Protein AF-A0A2K3N7S4-F1 (afdb_monomer)

Foldseek 3Di:
DDPPPPPPQLDDPVPDPDPPCPVFAWDPCLPVLLVLLVVVCVCCVVPVSCVVVSVNLVVCSVTDGPVSVVSSVSSVVVCVVPVDDDPDDDPPDPPPDDDDDDDDDDD
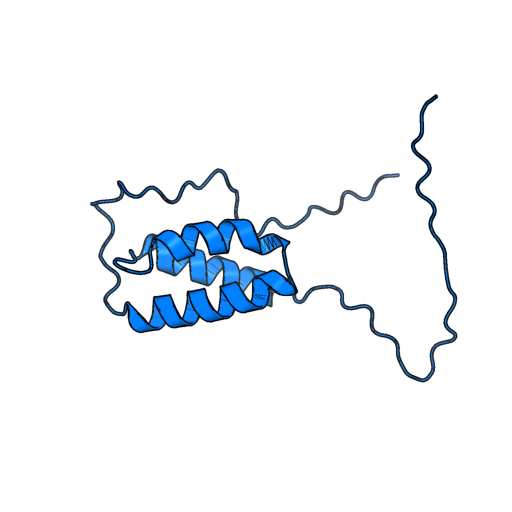
Organism: Trifolium pratense (NCBI:txid57577)

pLDDT: mean 72.33, std 16.05, range [37.53, 93.44]

Secondary structure (DSSP, 8-state):
---------SS-TTS---TT-TTS-B-S-HHHHHHHHHHHHHHHTT-GGGHHHHHHHGGGSSS-BHHHHHHHHHHHHHHHH---------TT---------------

Radius of gyration: 19.08 Å; Cα contacts (8 Å, |Δi|>4): 56; chains: 1; bounding box: 44×40×50 Å

Mean predicted aligned error: 13.72 Å

Nearest PDB structures (foldseek):
  6ip5-assembly1_1G  TM=2.659E-01  e=7.134E+00  Homo sapiens

Structure (mmCIF, N/CA/C/O backbone):
data_AF-A0A2K3N7S4-F1
#
_entry.id   AF-A0A2K3N7S4-F1
#
loop_
_atom_site.group_PDB
_atom_site.id
_atom_site.type_symbol
_atom_site.label_atom_id
_atom_site.label_alt_id
_atom_site.label_comp_id
_atom_site.label_asym_id
_atom_site.label_entity_id
_atom_site.label_seq_id
_atom_site.pdbx_PDB_ins_code
_atom_site.Cartn_x
_atom_site.Cartn_y
_atom_site.Cartn_z
_atom_site.occupancy
_atom_site.B_iso_or_equiv
_atom_site.auth_seq_id
_atom_site.auth_comp_id
_atom_site.auth_asym_id
_atom_site.auth_atom_id
_atom_site.pdbx_PDB_model_num
ATOM 1 N N . GLY A 1 1 ? -8.575 23.185 25.718 1.00 37.53 1 GLY A N 1
ATOM 2 C CA . GLY A 1 1 ? -7.731 23.788 24.668 1.00 37.53 1 GLY A CA 1
ATOM 3 C C . GLY A 1 1 ? -7.252 22.682 23.758 1.00 37.53 1 GLY A C 1
ATOM 4 O O . GLY A 1 1 ? -6.889 21.628 24.259 1.00 37.53 1 GLY A O 1
ATOM 5 N N . THR A 1 2 ? -7.370 22.876 22.453 1.00 40.75 2 THR A N 1
ATOM 6 C CA . THR A 1 2 ? -7.252 21.874 21.386 1.00 40.75 2 THR A CA 1
ATOM 7 C C . THR A 1 2 ? -5.930 21.097 21.414 1.00 40.75 2 THR A C 1
ATOM 9 O O . THR A 1 2 ? -4.877 21.604 21.037 1.00 40.75 2 THR A O 1
ATOM 12 N N . LEU A 1 3 ? -5.986 19.825 21.821 1.00 43.75 3 LEU A N 1
ATOM 13 C CA . LEU A 1 3 ? -4.900 18.879 21.575 1.00 43.75 3 LEU A CA 1
ATOM 14 C C . LEU A 1 3 ? -4.957 18.500 20.097 1.00 43.75 3 LEU A C 1
ATOM 16 O O . LEU A 1 3 ? -5.736 17.645 19.679 1.00 43.75 3 LEU A O 1
ATOM 20 N N . GLY A 1 4 ? -4.156 19.202 19.299 1.00 42.88 4 GLY A N 1
ATOM 21 C CA . GLY A 1 4 ? -3.896 18.866 17.910 1.00 42.88 4 GLY A CA 1
ATOM 22 C C . GLY A 1 4 ? -3.286 17.473 17.820 1.00 42.88 4 GLY A C 1
ATOM 23 O O . GLY A 1 4 ? -2.068 17.314 17.862 1.00 42.88 4 GLY A O 1
ATOM 24 N N . CYS A 1 5 ? -4.135 16.456 17.672 1.00 44.75 5 CYS A N 1
ATOM 25 C CA . CYS A 1 5 ? -3.730 15.161 17.152 1.00 44.75 5 CYS A CA 1
ATOM 26 C C . CYS A 1 5 ? -3.210 15.396 15.735 1.00 44.75 5 CYS A C 1
ATOM 28 O O . CYS A 1 5 ? -3.981 15.438 14.775 1.00 44.75 5 CYS A O 1
ATOM 30 N N . LYS A 1 6 ? -1.892 15.576 15.600 1.00 43.78 6 LYS A N 1
ATOM 31 C CA . LYS A 1 6 ? -1.197 15.425 14.324 1.00 43.78 6 LYS A CA 1
ATOM 32 C C . LYS A 1 6 ? -1.569 14.039 13.805 1.00 43.78 6 LYS A C 1
ATOM 34 O O . LYS A 1 6 ? -1.034 13.038 14.277 1.00 43.78 6 LYS A O 1
ATOM 39 N N . ARG A 1 7 ? -2.525 13.967 12.873 1.00 48.22 7 ARG A N 1
ATOM 40 C CA . ARG A 1 7 ? -2.760 12.750 12.098 1.00 48.22 7 ARG A CA 1
ATOM 41 C C . ARG A 1 7 ? -1.429 12.468 11.420 1.00 48.22 7 ARG A C 1
ATOM 43 O O . ARG A 1 7 ? -0.971 13.271 10.614 1.00 48.22 7 ARG A O 1
ATOM 50 N N . SER A 1 8 ? -0.753 11.400 11.832 1.00 52.94 8 SER A N 1
ATOM 51 C CA . SER A 1 8 ? 0.434 10.935 11.130 1.00 52.94 8 SER A CA 1
ATOM 52 C C . SER A 1 8 ? -0.068 10.491 9.761 1.00 52.94 8 SER A C 1
ATOM 54 O O . SER A 1 8 ? -0.772 9.489 9.665 1.00 52.94 8 SER A O 1
ATOM 56 N N . ILE A 1 9 ? 0.131 11.322 8.739 1.00 55.03 9 ILE A N 1
ATOM 57 C CA . ILE A 1 9 ? -0.342 11.036 7.385 1.00 55.03 9 ILE A CA 1
ATOM 58 C C . ILE A 1 9 ? 0.631 9.998 6.801 1.00 55.03 9 ILE A C 1
ATOM 60 O O . ILE A 1 9 ? 1.842 10.218 6.873 1.00 55.03 9 ILE A O 1
ATOM 64 N N . PRO A 1 10 ? 0.143 8.866 6.262 1.00 54.66 10 PRO A N 1
ATOM 65 C CA . PRO A 1 10 ? 0.980 7.739 5.837 1.00 54.66 10 PRO A CA 1
ATOM 66 C C . PRO A 1 10 ? 2.053 8.093 4.797 1.00 54.66 10 PRO A C 1
ATOM 68 O O . PRO A 1 10 ? 3.112 7.469 4.776 1.00 54.66 10 PRO A O 1
ATOM 71 N N . MET A 1 11 ? 1.802 9.105 3.968 1.00 53.91 11 MET A N 1
ATOM 72 C CA . MET A 1 11 ? 2.765 9.834 3.142 1.00 53.91 11 MET A CA 1
ATOM 73 C C . MET A 1 11 ? 2.137 11.176 2.752 1.00 53.91 11 MET A C 1
ATOM 75 O O . MET A 1 11 ? 0.914 11.280 2.680 1.00 53.91 11 MET A O 1
ATOM 79 N N . ASP A 1 12 ? 2.961 12.189 2.488 1.00 54.62 12 ASP A N 1
ATOM 80 C CA . ASP A 1 12 ? 2.488 13.450 1.916 1.00 54.62 12 ASP A CA 1
ATOM 81 C C . ASP A 1 12 ? 1.913 13.186 0.504 1.00 54.62 12 ASP A C 1
ATOM 83 O O . ASP A 1 12 ? 2.649 12.677 -0.348 1.00 54.62 12 ASP A O 1
ATOM 87 N N . PRO A 1 13 ? 0.628 13.491 0.224 1.00 51.47 13 PRO A N 1
ATOM 88 C CA . PRO A 1 13 ? 0.050 13.354 -1.117 1.00 51.47 13 PRO A CA 1
ATOM 89 C C . PRO A 1 13 ? 0.749 14.236 -2.169 1.00 51.47 13 PRO A C 1
ATOM 91 O O . PRO A 1 13 ? 0.544 14.034 -3.364 1.00 51.47 13 PRO A O 1
ATOM 94 N N . SER A 1 14 ? 1.598 15.176 -1.742 1.00 49.12 14 SER A N 1
ATOM 95 C CA . SER A 1 14 ? 2.463 15.989 -2.603 1.00 49.12 14 SER A CA 1
ATOM 96 C C . SER A 1 14 ? 3.598 15.190 -3.255 1.00 49.12 14 SER A C 1
ATOM 98 O O . SER A 1 14 ? 4.121 15.621 -4.282 1.00 49.12 14 SER A O 1
ATOM 100 N N . ASN A 1 15 ? 3.960 14.013 -2.722 1.00 55.91 15 ASN A N 1
ATOM 101 C CA . ASN A 1 15 ? 4.879 13.086 -3.388 1.00 55.91 15 ASN A CA 1
ATOM 102 C C . ASN A 1 15 ? 4.132 12.349 -4.507 1.00 55.91 15 ASN A C 1
ATOM 104 O O . ASN A 1 15 ? 3.693 11.209 -4.350 1.00 55.91 15 ASN A O 1
ATOM 108 N N . ARG A 1 16 ? 3.964 13.036 -5.637 1.00 57.19 16 ARG A N 1
ATOM 109 C CA . ARG A 1 16 ? 3.403 12.470 -6.864 1.00 57.19 16 ARG A CA 1
ATOM 110 C C . ARG A 1 16 ? 4.290 11.311 -7.318 1.00 57.19 16 ARG A C 1
ATOM 112 O O . ARG A 1 16 ? 5.462 11.517 -7.609 1.00 57.19 16 ARG A O 1
ATOM 119 N N . LEU A 1 17 ? 3.731 10.104 -7.347 1.00 63.69 17 LEU A N 1
ATOM 120 C CA . LEU A 1 17 ? 4.332 8.959 -8.026 1.00 63.69 17 LEU A CA 1
ATOM 121 C C . LEU A 1 17 ? 4.100 9.205 -9.526 1.00 63.69 17 LEU A C 1
ATOM 123 O O . LEU A 1 17 ? 3.020 8.899 -10.024 1.00 63.69 17 LEU A O 1
ATOM 127 N N . HIS A 1 18 ? 5.022 9.893 -10.206 1.00 56.97 18 HIS A N 1
ATOM 128 C CA . HIS A 1 18 ? 4.889 10.140 -11.645 1.00 56.97 18 HIS A CA 1
ATOM 129 C C . HIS A 1 18 ? 5.178 8.857 -12.431 1.00 56.97 18 HIS A C 1
ATOM 131 O O . HIS A 1 18 ? 6.010 8.048 -12.029 1.00 56.97 18 HIS A O 1
ATOM 137 N N . ASN A 1 19 ? 4.475 8.691 -13.555 1.00 51.31 19 ASN A N 1
ATOM 138 C CA . ASN A 1 19 ? 4.775 7.658 -14.552 1.00 51.31 19 ASN A CA 1
ATOM 139 C C . ASN A 1 19 ? 6.076 7.961 -15.316 1.00 51.31 19 ASN A C 1
ATOM 141 O O . ASN A 1 19 ? 6.694 7.039 -15.829 1.00 51.31 19 ASN A O 1
ATOM 145 N N . ASP A 1 20 ? 6.485 9.234 -15.369 1.00 48.53 20 ASP A N 1
ATOM 146 C CA . ASP A 1 20 ? 7.600 9.721 -16.194 1.00 48.53 20 ASP A CA 1
ATOM 147 C C . ASP A 1 20 ? 8.981 9.571 -15.531 1.00 48.53 20 ASP A C 1
ATOM 149 O O . ASP A 1 20 ? 9.975 10.085 -16.043 1.00 48.53 20 ASP A O 1
ATOM 153 N N . ASP A 1 21 ? 9.075 8.850 -14.408 1.00 53.28 21 ASP A N 1
ATOM 154 C CA . ASP A 1 21 ? 10.360 8.432 -13.839 1.00 53.28 21 ASP A CA 1
ATOM 155 C C . ASP A 1 21 ? 10.929 7.250 -14.664 1.00 53.28 21 ASP A C 1
ATOM 157 O O . ASP A 1 21 ? 11.213 6.175 -14.129 1.00 53.28 21 ASP A O 1
ATOM 161 N N . ASP A 1 22 ? 11.099 7.453 -15.976 1.00 51.03 22 ASP A N 1
ATOM 162 C CA . ASP A 1 22 ? 11.758 6.553 -16.946 1.00 51.03 22 ASP A CA 1
ATOM 163 C C . ASP A 1 22 ? 13.226 6.253 -16.545 1.00 51.03 22 ASP A C 1
ATOM 165 O O . ASP A 1 22 ? 13.856 5.325 -17.040 1.00 51.03 22 ASP A O 1
ATOM 169 N N . GLU A 1 23 ? 13.774 7.009 -15.583 1.00 53.62 23 GLU A N 1
ATOM 170 C CA . GLU A 1 23 ? 15.084 6.783 -14.953 1.00 53.62 23 GLU A CA 1
ATOM 171 C C . GLU A 1 23 ? 15.059 5.809 -13.759 1.00 53.62 23 GLU A C 1
ATOM 173 O O . GLU A 1 23 ? 16.103 5.512 -13.169 1.00 53.62 23 GLU A O 1
ATOM 178 N N . SER A 1 24 ? 13.889 5.321 -13.337 1.00 60.31 24 SER A N 1
ATOM 179 C CA . SER A 1 24 ? 13.793 4.468 -12.153 1.00 60.31 24 SER A CA 1
ATOM 180 C C . SER A 1 24 ? 13.883 2.982 -12.501 1.00 60.31 24 SER A C 1
ATOM 182 O O . SER A 1 24 ? 13.009 2.410 -13.144 1.00 60.31 24 SER A O 1
ATOM 184 N N . GLU A 1 25 ? 14.950 2.341 -12.013 1.00 68.31 25 GLU A N 1
ATOM 185 C CA . GLU A 1 25 ? 15.236 0.919 -12.235 1.00 68.31 25 GLU A CA 1
ATOM 186 C C . GLU A 1 25 ? 13.988 0.028 -12.033 1.00 68.31 25 GLU A C 1
ATOM 188 O O . GLU A 1 25 ? 13.381 0.055 -10.940 1.00 68.31 25 GLU A O 1
ATOM 193 N N . PRO A 1 26 ? 13.610 -0.775 -13.053 1.00 68.56 26 PRO A N 1
ATOM 194 C CA . PRO A 1 26 ? 12.513 -1.726 -12.965 1.00 68.56 26 PRO A CA 1
ATOM 195 C C . PRO A 1 26 ? 12.705 -2.653 -11.771 1.00 68.56 26 PRO A C 1
ATOM 197 O O . PRO A 1 26 ? 13.795 -3.179 -11.524 1.00 68.56 26 PRO A O 1
ATOM 200 N N . HIS A 1 27 ? 11.642 -2.885 -11.006 1.00 70.69 27 HIS A N 1
ATOM 201 C CA . HIS A 1 27 ? 11.744 -3.819 -9.900 1.00 70.69 27 HIS A CA 1
ATOM 202 C C . HIS A 1 27 ? 11.745 -5.257 -10.433 1.00 70.69 27 HIS A C 1
ATOM 204 O O . HIS A 1 27 ? 10.760 -5.720 -11.002 1.00 70.69 27 HIS A O 1
ATOM 210 N N . GLY A 1 28 ? 12.841 -5.987 -10.205 1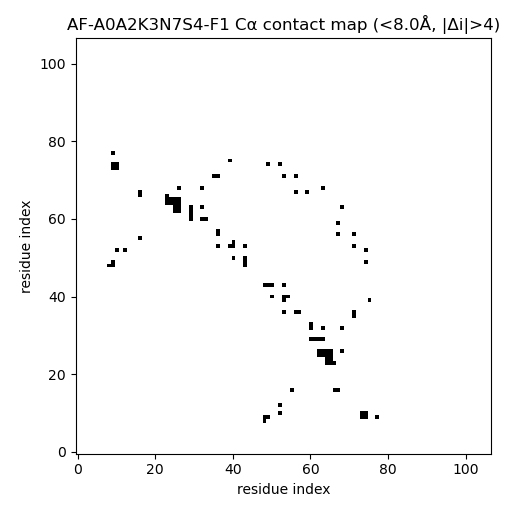.00 75.56 28 GLY A N 1
ATOM 211 C CA . GLY A 1 28 ? 13.037 -7.339 -10.742 1.00 75.56 28 GLY A CA 1
ATOM 212 C C . GLY A 1 28 ? 12.034 -8.400 -10.265 1.00 75.56 28 GLY A C 1
ATOM 213 O O . GLY A 1 28 ? 11.996 -9.484 -10.840 1.00 75.56 28 GLY A O 1
ATOM 214 N N . ASN A 1 29 ? 11.211 -8.118 -9.245 1.00 83.19 29 ASN A N 1
ATOM 215 C CA . ASN A 1 29 ? 10.214 -9.060 -8.729 1.00 83.19 29 ASN A CA 1
ATOM 216 C C . ASN A 1 29 ? 8.795 -8.464 -8.678 1.00 83.19 29 ASN A C 1
ATOM 218 O O . ASN A 1 29 ? 8.283 -8.047 -7.637 1.00 83.19 29 ASN A O 1
ATOM 222 N N . ILE A 1 30 ? 8.136 -8.447 -9.837 1.00 86.12 30 ILE A N 1
ATOM 223 C CA . ILE A 1 30 ? 6.772 -7.924 -10.020 1.00 86.12 30 ILE A CA 1
ATOM 224 C C . ILE A 1 30 ? 5.758 -8.681 -9.143 1.00 86.12 30 ILE A C 1
ATOM 226 O O . ILE A 1 30 ? 4.830 -8.084 -8.592 1.00 86.12 30 ILE A O 1
ATOM 230 N N . THR A 1 31 ? 5.945 -9.990 -8.963 1.00 88.94 31 THR A N 1
ATOM 231 C CA . THR A 1 31 ? 5.048 -10.848 -8.176 1.00 88.94 31 THR A CA 1
ATOM 232 C C . THR A 1 31 ? 4.984 -10.418 -6.711 1.00 88.94 31 THR A C 1
ATOM 234 O O . THR A 1 31 ? 3.896 -10.349 -6.135 1.00 88.94 31 THR A O 1
ATOM 237 N N . GLU A 1 32 ? 6.125 -10.074 -6.109 1.00 89.19 32 GLU A N 1
ATOM 238 C CA . GLU A 1 32 ? 6.183 -9.584 -4.727 1.00 89.19 32 GLU A CA 1
ATOM 239 C C . GLU A 1 32 ? 5.461 -8.247 -4.562 1.00 89.19 32 GLU A C 1
ATOM 241 O O . GLU A 1 32 ? 4.691 -8.071 -3.612 1.00 89.19 32 GLU A O 1
ATOM 246 N N . T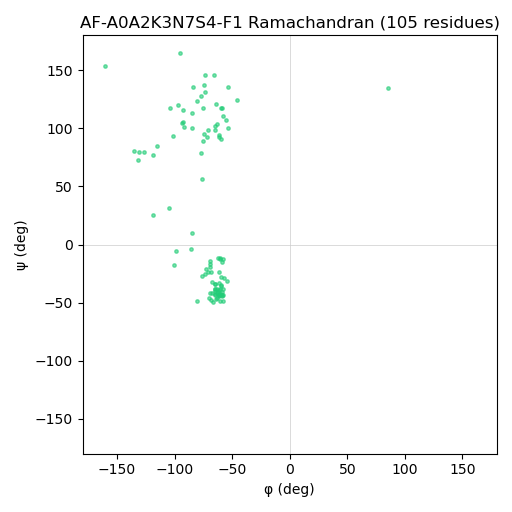YR A 1 33 ? 5.652 -7.325 -5.510 1.00 90.62 33 TYR A N 1
ATOM 247 C CA . TYR A 1 33 ? 4.944 -6.047 -5.507 1.00 90.62 33 TYR A CA 1
ATOM 248 C C . TYR A 1 33 ? 3.426 -6.244 -5.601 1.00 90.62 33 TYR A C 1
ATOM 250 O O . TYR A 1 33 ? 2.683 -5.718 -4.771 1.00 90.62 33 TYR A O 1
ATOM 258 N N . ARG A 1 34 ? 2.954 -7.065 -6.549 1.00 91.12 34 ARG A N 1
ATOM 259 C CA . ARG A 1 34 ? 1.523 -7.372 -6.716 1.00 91.12 34 ARG A CA 1
ATOM 260 C C . ARG A 1 34 ? 0.923 -7.989 -5.454 1.00 91.12 34 ARG A C 1
ATOM 262 O O . ARG A 1 34 ? -0.146 -7.568 -5.011 1.00 91.12 34 ARG A O 1
ATOM 269 N N . ALA A 1 35 ? 1.622 -8.940 -4.835 1.00 92.81 35 ALA A N 1
ATOM 270 C CA . ALA A 1 35 ? 1.179 -9.563 -3.591 1.00 92.81 35 ALA A CA 1
ATOM 271 C C . ALA A 1 35 ? 1.105 -8.557 -2.429 1.00 92.81 35 ALA A C 1
ATOM 273 O O . ALA A 1 35 ? 0.182 -8.618 -1.613 1.00 92.81 35 ALA A O 1
ATOM 274 N N . LEU A 1 36 ? 2.056 -7.621 -2.345 1.00 92.31 36 LEU A N 1
ATOM 275 C CA . LEU A 1 36 ? 2.053 -6.563 -1.338 1.00 92.31 36 LEU A CA 1
ATOM 276 C C . LEU A 1 36 ? 0.879 -5.598 -1.541 1.00 92.31 36 LEU A C 1
ATOM 278 O O . LEU A 1 36 ? 0.131 -5.353 -0.596 1.00 92.31 36 LEU A O 1
ATOM 282 N N . VAL A 1 37 ? 0.682 -5.093 -2.761 1.00 92.19 37 VAL A N 1
ATOM 283 C CA . VAL A 1 37 ? -0.429 -4.183 -3.081 1.00 92.19 37 VAL A CA 1
ATOM 284 C C . VAL A 1 37 ? -1.779 -4.862 -2.849 1.00 92.19 37 VAL A C 1
ATOM 286 O O . VAL A 1 37 ? -2.665 -4.242 -2.270 1.00 92.19 37 VAL A O 1
ATOM 289 N N . GLY A 1 38 ? -1.927 -6.148 -3.182 1.00 93.44 38 GLY A N 1
ATOM 290 C CA . GLY A 1 38 ? -3.149 -6.909 -2.897 1.00 93.44 38 GLY A CA 1
ATOM 291 C C . GLY A 1 38 ? -3.483 -6.979 -1.401 1.00 93.44 38 GLY A C 1
ATOM 292 O O . GLY A 1 38 ? -4.626 -6.753 -1.004 1.00 93.44 38 GLY A O 1
ATOM 293 N N . LYS A 1 39 ? -2.481 -7.209 -0.542 1.00 92.88 39 LYS A N 1
ATOM 294 C CA . LYS A 1 39 ? -2.662 -7.177 0.922 1.00 92.88 39 LYS A CA 1
ATOM 295 C C . LYS A 1 39 ? -3.031 -5.781 1.422 1.00 92.88 39 LYS A C 1
ATOM 297 O O . LYS A 1 39 ? -3.873 -5.650 2.306 1.00 92.88 39 LYS A O 1
ATOM 302 N N . LEU A 1 40 ? -2.410 -4.741 0.865 1.00 91.81 40 LEU A N 1
ATOM 303 C CA . LEU A 1 40 ? -2.736 -3.359 1.208 1.00 91.81 40 LEU A CA 1
ATOM 304 C C . LEU A 1 40 ? -4.161 -2.991 0.781 1.00 91.81 40 LEU A C 1
ATOM 306 O O . LEU A 1 40 ? -4.853 -2.325 1.545 1.00 91.81 40 LEU A O 1
ATOM 310 N N . LEU A 1 41 ? -4.625 -3.475 -0.375 1.00 91.38 41 LEU A N 1
ATOM 311 C CA . LEU A 1 41 ? -5.988 -3.261 -0.864 1.00 91.38 41 LEU A CA 1
ATOM 312 C C . LEU A 1 41 ? -7.022 -3.849 0.100 1.00 91.38 41 LEU A C 1
ATOM 314 O O . LEU A 1 41 ? -7.969 -3.162 0.468 1.00 91.38 41 LEU A O 1
ATOM 318 N N . TYR A 1 42 ? -6.784 -5.062 0.600 1.00 90.69 42 TYR A N 1
ATOM 319 C CA . TYR A 1 42 ? -7.627 -5.663 1.638 1.00 90.69 42 TYR A CA 1
ATOM 320 C C . TYR A 1 42 ? -7.696 -4.810 2.918 1.00 90.69 42 TYR A C 1
ATOM 322 O O . TYR A 1 42 ? -8.750 -4.673 3.536 1.00 90.69 42 TYR A O 1
ATOM 330 N N . LEU A 1 43 ? -6.581 -4.187 3.312 1.00 87.75 43 LEU A N 1
ATOM 331 C CA . LEU A 1 43 ? -6.526 -3.349 4.511 1.00 87.75 43 LEU A CA 1
ATOM 332 C C . LEU A 1 43 ? -7.245 -2.005 4.354 1.00 87.75 43 LEU A C 1
ATOM 334 O O . LEU A 1 43 ? -7.650 -1.434 5.363 1.00 87.75 43 LEU A O 1
ATOM 338 N N . THR A 1 44 ? -7.470 -1.516 3.131 1.00 87.75 44 THR A N 1
ATOM 339 C CA . THR A 1 44 ? -8.195 -0.249 2.915 1.00 87.75 44 THR A CA 1
ATOM 340 C C . THR A 1 44 ? -9.617 -0.273 3.479 1.00 87.75 44 THR A C 1
ATOM 342 O O . THR A 1 44 ? -10.117 0.763 3.910 1.00 87.75 44 THR A O 1
ATOM 345 N N . SER A 1 45 ? -10.245 -1.453 3.561 1.00 82.94 45 SER A N 1
ATOM 346 C CA . SER A 1 45 ? -11.587 -1.619 4.131 1.00 82.94 45 SER A CA 1
ATOM 347 C C . SER A 1 45 ? -11.646 -1.349 5.637 1.00 82.94 45 SER A C 1
ATOM 349 O O . SER A 1 45 ? -12.662 -0.871 6.128 1.00 82.94 45 SER A O 1
ATOM 351 N N . THR A 1 46 ? -10.575 -1.642 6.382 1.00 81.19 46 THR A N 1
ATOM 352 C CA . THR A 1 46 ? -10.498 -1.386 7.835 1.00 81.19 46 THR A CA 1
ATOM 353 C C . THR A 1 46 ? -9.706 -0.123 8.174 1.00 81.19 46 THR A C 1
ATOM 355 O O . THR A 1 46 ? -9.836 0.405 9.278 1.00 81.19 46 THR A O 1
ATOM 358 N N . LYS A 1 47 ? -8.902 0.3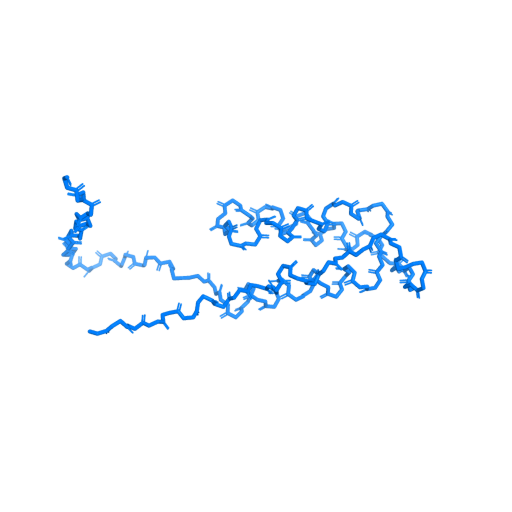73 7.227 1.00 79.94 47 LYS A N 1
ATOM 359 C CA . LYS A 1 47 ? -8.040 1.553 7.340 1.00 79.94 47 LYS A CA 1
ATOM 360 C C . LYS A 1 47 ? -8.155 2.428 6.083 1.00 79.94 47 LYS A C 1
ATOM 362 O O . LYS A 1 47 ? -7.313 2.351 5.185 1.00 79.94 47 LYS A O 1
ATOM 367 N N . PRO A 1 48 ? -9.208 3.264 5.984 1.00 82.75 48 PRO A N 1
ATOM 368 C CA . PRO A 1 48 ? -9.428 4.114 4.811 1.00 82.75 48 PRO A CA 1
ATOM 369 C C . PRO A 1 48 ? -8.388 5.239 4.681 1.00 82.75 48 PRO A C 1
ATOM 371 O O . PRO A 1 48 ? -8.248 5.833 3.615 1.00 82.75 48 PRO A O 1
ATOM 374 N N . ASP A 1 49 ? -7.614 5.511 5.732 1.00 82.31 49 ASP A N 1
ATOM 375 C CA . ASP A 1 49 ? -6.519 6.483 5.765 1.00 82.31 49 ASP A CA 1
ATOM 376 C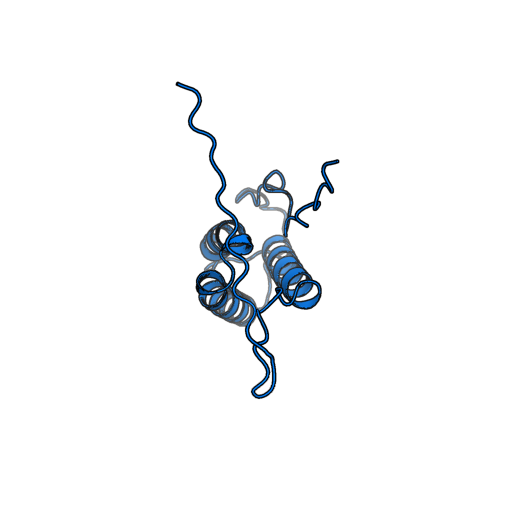 C . ASP A 1 49 ? -5.384 6.169 4.777 1.00 82.31 49 ASP A C 1
ATOM 378 O O . ASP A 1 49 ? -4.681 7.083 4.347 1.00 82.31 49 ASP A O 1
ATOM 382 N N . ILE A 1 50 ? -5.229 4.906 4.364 1.00 86.56 50 ILE A N 1
ATOM 383 C CA . ILE A 1 50 ? -4.248 4.497 3.345 1.00 86.56 50 ILE A CA 1
ATOM 384 C C . ILE A 1 50 ? -4.850 4.330 1.942 1.00 86.56 50 ILE A C 1
ATOM 386 O O . ILE A 1 50 ? -4.099 4.111 0.990 1.00 86.56 50 ILE A O 1
ATOM 390 N N . ALA A 1 51 ? -6.173 4.439 1.780 1.00 87.38 51 ALA A N 1
ATOM 391 C CA . ALA A 1 51 ? -6.871 4.051 0.551 1.00 87.38 51 ALA A CA 1
ATOM 392 C C . ALA A 1 51 ? -6.360 4.791 -0.693 1.00 87.38 51 ALA A C 1
ATOM 394 O O . ALA A 1 51 ? -6.090 4.168 -1.718 1.00 87.38 51 ALA A O 1
ATOM 395 N N . PHE A 1 52 ? -6.138 6.103 -0.582 1.00 87.12 52 PHE A N 1
ATOM 396 C CA . PHE A 1 52 ? -5.625 6.916 -1.685 1.00 87.12 52 PHE A CA 1
ATOM 397 C C . PHE A 1 52 ? -4.234 6.463 -2.159 1.00 87.12 52 PHE A C 1
ATOM 399 O O . PHE A 1 52 ? -3.984 6.348 -3.357 1.00 87.12 52 PHE A O 1
ATOM 406 N N . LEU A 1 53 ? -3.329 6.158 -1.225 1.00 86.00 53 LEU A N 1
ATOM 407 C CA . LEU A 1 53 ? -1.976 5.709 -1.559 1.00 86.00 53 LEU A CA 1
ATOM 408 C C . LEU A 1 53 ? -1.995 4.333 -2.221 1.00 86.00 53 LEU A C 1
ATOM 410 O O . LEU A 1 53 ? -1.286 4.108 -3.198 1.00 86.00 53 LEU A O 1
ATOM 414 N N . VAL A 1 54 ? -2.825 3.425 -1.711 1.00 89.62 54 VAL A N 1
ATOM 415 C CA . VAL A 1 54 ? -2.984 2.089 -2.292 1.00 89.62 54 VAL A CA 1
ATOM 416 C C . VAL A 1 54 ? -3.584 2.170 -3.694 1.00 89.62 54 VAL A C 1
ATOM 418 O O . VAL A 1 54 ? -3.129 1.452 -4.580 1.00 89.62 54 VAL A O 1
ATOM 421 N N . GLN A 1 55 ? -4.535 3.080 -3.920 1.00 89.81 55 GLN A N 1
ATOM 422 C CA . GLN A 1 55 ? -5.121 3.321 -5.237 1.00 89.81 55 GLN A CA 1
ATOM 423 C C . GLN A 1 55 ? -4.110 3.878 -6.247 1.00 89.81 55 GLN A C 1
ATOM 425 O O . GLN A 1 55 ? -4.209 3.562 -7.428 1.00 89.81 55 GLN A O 1
ATOM 430 N N . GLN A 1 56 ? -3.145 4.695 -5.815 1.00 89.19 56 GLN A N 1
ATOM 431 C CA . GLN A 1 56 ? -2.053 5.115 -6.699 1.00 89.19 56 GLN A CA 1
ATOM 432 C C . GLN A 1 56 ? -1.102 3.952 -6.994 1.00 89.19 56 GLN A C 1
ATOM 434 O O . GLN A 1 56 ? -0.781 3.703 -8.147 1.00 89.19 56 GLN A O 1
ATOM 439 N N . LEU A 1 57 ? -0.701 3.183 -5.978 1.00 89.00 57 LEU A N 1
ATOM 440 C CA . LEU A 1 57 ? 0.193 2.032 -6.155 1.00 89.00 57 LEU A CA 1
ATOM 441 C C . LEU A 1 57 ? -0.407 0.941 -7.060 1.00 89.00 57 LEU A C 1
ATOM 443 O O . LEU A 1 57 ? 0.329 0.285 -7.800 1.00 89.00 57 LEU A O 1
ATOM 447 N N . SER A 1 58 ? -1.729 0.752 -7.037 1.00 89.12 58 SER A N 1
ATOM 448 C CA . SER A 1 58 ? -2.410 -0.233 -7.884 1.00 89.12 58 SER A CA 1
ATOM 449 C C . SER A 1 58 ? -2.413 0.124 -9.373 1.00 89.12 58 SER A C 1
ATOM 451 O O . SER A 1 58 ? -2.608 -0.768 -10.194 1.00 89.12 58 SER A O 1
ATOM 453 N N . GLN A 1 59 ? -2.133 1.379 -9.740 1.00 89.38 59 GLN A N 1
ATOM 454 C CA . GLN A 1 59 ? -1.954 1.775 -11.144 1.00 89.38 59 GLN A CA 1
ATOM 455 C C . GLN A 1 59 ? -0.671 1.173 -11.745 1.00 89.38 59 GLN A C 1
ATOM 457 O O . GLN A 1 59 ? -0.611 0.932 -12.945 1.00 89.38 59 GLN A O 1
ATOM 462 N N . PHE A 1 60 ? 0.316 0.833 -10.906 1.00 85.94 60 PHE A N 1
ATOM 463 C CA . PHE A 1 60 ? 1.650 0.369 -11.313 1.00 85.94 60 PHE A CA 1
ATOM 464 C C . PHE A 1 60 ? 1.862 -1.143 -11.132 1.00 85.94 60 PHE A C 1
ATOM 466 O O . PHE A 1 60 ? 2.960 -1.598 -10.819 1.00 85.94 60 PHE A O 1
ATOM 473 N N . LEU A 1 61 ? 0.809 -1.955 -11.268 1.00 87.50 61 LEU A N 1
ATOM 474 C CA . LEU A 1 61 ? 0.913 -3.413 -11.093 1.00 87.50 61 LEU A CA 1
ATOM 475 C C . LEU A 1 61 ? 1.617 -4.115 -12.258 1.00 87.50 61 LEU A C 1
ATOM 477 O O . LEU A 1 61 ? 2.141 -5.216 -12.065 1.00 87.50 61 LEU A O 1
ATOM 481 N N . ASP A 1 62 ? 1.596 -3.527 -13.453 1.00 84.19 62 ASP A N 1
ATOM 482 C CA . ASP A 1 62 ? 2.172 -4.149 -14.644 1.00 84.19 62 ASP A CA 1
ATOM 483 C C . ASP A 1 62 ? 3.691 -3.973 -14.712 1.00 84.19 62 ASP A C 1
ATOM 485 O O . ASP A 1 62 ? 4.418 -4.959 -14.811 1.00 84.19 62 ASP A O 1
ATOM 489 N N . ALA A 1 63 ? 4.157 -2.740 -14.510 1.00 82.69 63 ALA A N 1
ATOM 490 C CA . ALA A 1 63 ? 5.570 -2.376 -14.504 1.00 82.69 63 ALA A CA 1
ATOM 491 C C . ALA A 1 63 ? 5.921 -1.539 -13.255 1.00 82.69 63 ALA A C 1
ATOM 493 O O . ALA A 1 63 ? 5.989 -0.312 -13.323 1.00 82.69 63 ALA A O 1
ATOM 494 N N . PRO A 1 64 ? 6.111 -2.168 -12.080 1.00 82.88 64 PRO A N 1
ATOM 495 C CA . PRO A 1 64 ? 6.518 -1.452 -10.881 1.00 82.88 64 PRO A CA 1
ATOM 496 C C . PRO A 1 64 ? 7.998 -1.051 -10.924 1.00 82.88 64 PRO A C 1
ATOM 498 O O . PRO A 1 64 ? 8.879 -1.856 -11.229 1.00 82.88 64 PRO A O 1
ATOM 501 N N . THR A 1 65 ? 8.284 0.174 -10.498 1.00 85.44 65 THR A N 1
ATOM 502 C CA . THR A 1 65 ? 9.635 0.709 -10.319 1.00 85.44 65 THR A CA 1
ATOM 503 C C . THR A 1 65 ? 10.094 0.560 -8.867 1.00 85.44 65 THR A C 1
ATOM 505 O O . THR A 1 65 ? 9.297 0.356 -7.937 1.00 85.44 65 THR A O 1
ATOM 508 N N . SER A 1 66 ? 11.400 0.711 -8.629 1.00 82.88 66 SER A N 1
ATOM 509 C CA . SER A 1 66 ? 11.975 0.740 -7.272 1.00 82.88 66 SER A CA 1
ATOM 510 C C . SER A 1 66 ? 11.316 1.795 -6.365 1.00 82.88 66 SER A C 1
ATOM 512 O O . SER A 1 66 ? 11.182 1.593 -5.152 1.00 82.88 66 SER A O 1
ATOM 514 N N . ILE A 1 67 ? 10.850 2.910 -6.938 1.00 84.62 67 ILE A N 1
ATOM 515 C CA . ILE A 1 67 ? 10.170 3.988 -6.210 1.00 84.62 67 ILE A CA 1
ATOM 516 C C . ILE A 1 67 ? 8.804 3.514 -5.706 1.00 84.62 67 ILE A C 1
ATOM 518 O O . ILE A 1 67 ? 8.506 3.669 -4.515 1.00 84.62 67 ILE A O 1
ATOM 522 N N . HIS A 1 68 ? 8.004 2.873 -6.564 1.00 86.62 68 HIS A N 1
ATOM 523 C CA . HIS A 1 68 ? 6.693 2.338 -6.183 1.00 86.62 68 HIS A CA 1
ATOM 524 C C . HIS A 1 68 ? 6.824 1.254 -5.106 1.00 86.62 68 HIS A C 1
ATOM 526 O O . HIS A 1 68 ? 6.089 1.266 -4.114 1.00 86.62 68 HIS A O 1
ATOM 532 N N . PHE A 1 69 ? 7.824 0.373 -5.217 1.00 86.44 69 PHE A N 1
ATOM 533 C CA . PHE A 1 69 ? 8.081 -0.645 -4.196 1.00 86.44 69 PHE A CA 1
ATOM 534 C C . PHE A 1 69 ? 8.462 -0.022 -2.842 1.00 86.44 69 PHE A C 1
ATOM 536 O O . PHE A 1 69 ? 7.890 -0.370 -1.803 1.00 86.44 69 PHE A O 1
ATOM 543 N N . LYS A 1 70 ? 9.360 0.974 -2.831 1.00 87.00 70 LYS A N 1
ATOM 544 C CA . LYS A 1 70 ? 9.723 1.716 -1.608 1.00 87.00 70 LYS A CA 1
ATOM 545 C C . LYS A 1 70 ? 8.523 2.439 -0.994 1.00 87.00 70 LYS A C 1
ATOM 547 O O . LYS A 1 70 ? 8.409 2.486 0.234 1.00 87.00 70 LYS A O 1
ATOM 552 N N . ALA A 1 71 ? 7.634 2.998 -1.813 1.00 87.69 71 ALA A N 1
ATOM 553 C CA . ALA A 1 71 ? 6.399 3.632 -1.360 1.00 87.69 71 ALA A CA 1
ATOM 554 C C . ALA A 1 71 ? 5.453 2.617 -0.695 1.00 87.69 71 ALA A C 1
ATOM 556 O O . ALA A 1 71 ? 5.012 2.850 0.433 1.00 87.69 71 ALA A O 1
ATOM 557 N N . ALA A 1 72 ? 5.231 1.452 -1.308 1.00 89.00 72 ALA A N 1
ATOM 558 C CA . ALA A 1 72 ? 4.440 0.374 -0.712 1.00 89.00 72 ALA A CA 1
ATOM 559 C C . ALA A 1 72 ? 5.028 -0.105 0.633 1.00 89.00 72 ALA A C 1
ATOM 561 O O . ALA A 1 72 ? 4.304 -0.283 1.616 1.00 89.00 72 ALA A O 1
ATOM 562 N N . GLN A 1 73 ? 6.357 -0.219 0.735 1.00 88.50 73 GLN A N 1
ATOM 563 C CA . GLN A 1 73 ? 7.036 -0.536 1.997 1.00 88.50 73 GLN A CA 1
ATOM 564 C C . GLN A 1 73 ? 6.876 0.559 3.066 1.00 88.50 73 GLN A C 1
ATOM 566 O O . GLN A 1 73 ? 6.804 0.248 4.257 1.00 88.50 73 GLN A 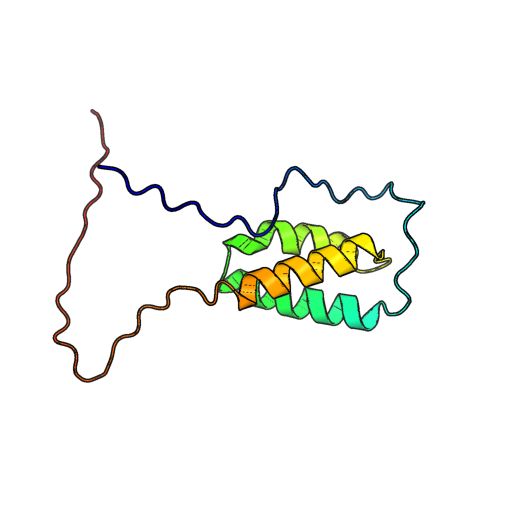O 1
ATOM 571 N N . LYS A 1 74 ? 6.824 1.843 2.683 1.00 87.50 74 LYS A N 1
ATOM 572 C CA . LYS A 1 74 ? 6.535 2.944 3.621 1.00 87.50 74 LYS A CA 1
ATOM 573 C C . LYS A 1 74 ? 5.120 2.829 4.185 1.00 87.50 74 LYS A C 1
ATOM 575 O O . LYS A 1 74 ? 4.975 2.937 5.400 1.00 87.50 74 LYS A O 1
ATOM 580 N N . VAL A 1 75 ? 4.125 2.524 3.349 1.00 87.88 75 VAL A N 1
ATOM 581 C CA . VAL A 1 75 ? 2.745 2.268 3.804 1.00 87.88 75 VAL A CA 1
ATOM 582 C C . VAL A 1 75 ? 2.714 1.097 4.789 1.00 87.88 75 VAL A C 1
ATOM 584 O O . VAL A 1 75 ? 2.113 1.199 5.856 1.00 87.88 75 VAL A O 1
ATOM 587 N N . LEU A 1 76 ? 3.437 0.011 4.505 1.00 88.12 76 LEU A N 1
ATOM 588 C CA . LEU A 1 76 ? 3.528 -1.125 5.424 1.00 88.12 76 LEU A CA 1
ATOM 589 C C . LEU A 1 76 ? 4.162 -0.746 6.776 1.00 88.12 76 LEU A C 1
ATOM 591 O O . LEU A 1 76 ? 3.667 -1.143 7.831 1.00 88.12 76 LEU A O 1
ATOM 595 N N . ARG A 1 77 ? 5.244 0.045 6.768 1.00 86.75 77 ARG A N 1
ATOM 596 C CA . ARG A 1 77 ? 5.867 0.551 8.004 1.00 86.75 77 ARG A CA 1
ATOM 597 C C . ARG A 1 77 ? 4.922 1.451 8.789 1.00 86.75 77 ARG A C 1
ATOM 599 O O . ARG A 1 77 ? 4.853 1.322 10.007 1.00 86.75 77 ARG A O 1
ATOM 606 N N . TYR A 1 78 ? 4.185 2.316 8.101 1.00 84.62 78 TYR A N 1
ATOM 607 C CA . TYR A 1 78 ? 3.175 3.159 8.722 1.00 84.62 78 TYR A CA 1
ATOM 608 C C . TYR A 1 78 ? 2.121 2.321 9.455 1.00 84.62 78 TYR A C 1
ATOM 610 O O . TYR A 1 78 ? 1.878 2.537 10.640 1.00 84.62 78 TYR A O 1
ATOM 618 N N . LEU A 1 79 ? 1.578 1.296 8.793 1.00 83.62 79 LEU A N 1
ATOM 619 C CA . LEU A 1 79 ? 0.595 0.386 9.386 1.00 83.62 79 LEU A CA 1
ATOM 620 C C . LEU A 1 79 ? 1.128 -0.346 10.623 1.00 83.62 79 LEU A C 1
ATOM 622 O O . LEU A 1 79 ? 0.372 -0.590 11.561 1.00 83.62 79 LEU A O 1
ATOM 626 N N . LYS A 1 80 ? 2.423 -0.685 10.635 1.00 83.25 80 LYS A N 1
ATOM 627 C CA . LYS A 1 80 ? 3.082 -1.323 11.781 1.00 83.25 80 LYS A CA 1
ATOM 628 C C . LYS A 1 80 ? 3.221 -0.375 12.975 1.00 83.25 80 LYS A C 1
ATOM 630 O O . LYS A 1 80 ? 3.037 -0.804 14.108 1.00 83.25 80 LYS A O 1
ATOM 635 N N . VAL A 1 81 ? 3.579 0.886 12.730 1.00 77.88 81 VAL A N 1
ATOM 636 C CA . VAL A 1 81 ? 3.761 1.900 13.786 1.00 77.88 81 VAL A CA 1
ATOM 637 C C . VAL A 1 81 ? 2.416 2.416 14.301 1.00 77.88 81 VAL A C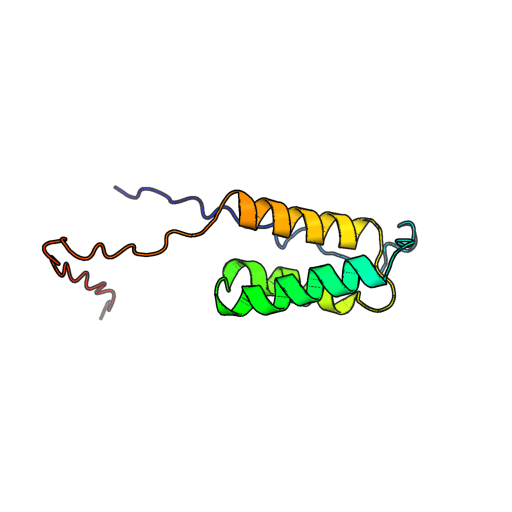 1
ATOM 639 O O . VAL A 1 81 ? 2.310 2.798 15.463 1.00 77.88 81 VAL A O 1
ATOM 642 N N . ASN A 1 82 ? 1.379 2.377 13.464 1.00 71.25 82 ASN A N 1
ATOM 643 C CA . ASN A 1 82 ? 0.027 2.787 13.809 1.00 71.25 82 ASN A CA 1
ATOM 644 C C . ASN A 1 82 ? -0.955 1.604 13.685 1.00 71.25 82 ASN A C 1
ATOM 646 O O . ASN A 1 82 ? -1.714 1.514 12.708 1.00 71.25 82 ASN A O 1
ATOM 650 N N . PRO A 1 83 ? -0.976 0.673 14.664 1.00 67.56 83 PRO A N 1
ATOM 651 C CA . PRO A 1 83 ? -1.885 -0.474 14.641 1.00 67.56 83 PRO A CA 1
ATOM 652 C C . PRO A 1 83 ? -3.368 -0.068 14.635 1.00 67.56 83 PRO A C 1
ATOM 654 O O . PRO A 1 83 ? -4.202 -0.871 14.225 1.00 67.56 83 PRO A O 1
ATOM 657 N N . GLY A 1 84 ? -3.689 1.201 14.899 1.00 63.12 84 GLY A N 1
ATOM 658 C CA . GLY A 1 84 ? -5.051 1.701 15.021 1.00 63.12 84 GLY A CA 1
ATOM 659 C C . GLY A 1 84 ? -5.547 1.485 16.445 1.00 63.12 84 GLY A C 1
ATOM 660 O O . GLY A 1 84 ? -5.347 0.429 17.039 1.00 63.12 84 GLY A O 1
ATOM 661 N N . THR A 1 85 ? -6.175 2.503 17.020 1.00 57.66 85 THR A N 1
ATOM 662 C CA . THR A 1 85 ? -6.881 2.381 18.295 1.00 57.66 85 THR A CA 1
ATOM 663 C C . THR A 1 85 ? -8.154 1.573 18.067 1.00 57.66 85 THR A C 1
ATOM 665 O O . THR A 1 85 ? -9.184 2.129 17.692 1.00 57.66 85 THR A O 1
ATOM 668 N N . SER A 1 86 ? -8.099 0.254 18.250 1.00 54.50 86 SER A N 1
ATOM 669 C CA . SER A 1 86 ? -9.319 -0.542 18.369 1.00 54.50 86 SER A CA 1
ATOM 670 C C . SER A 1 86 ? -9.938 -0.284 19.741 1.00 54.50 86 SER A C 1
ATOM 672 O O . SER A 1 86 ? -9.237 -0.377 20.751 1.00 54.50 86 SER A O 1
ATOM 674 N N . LEU A 1 87 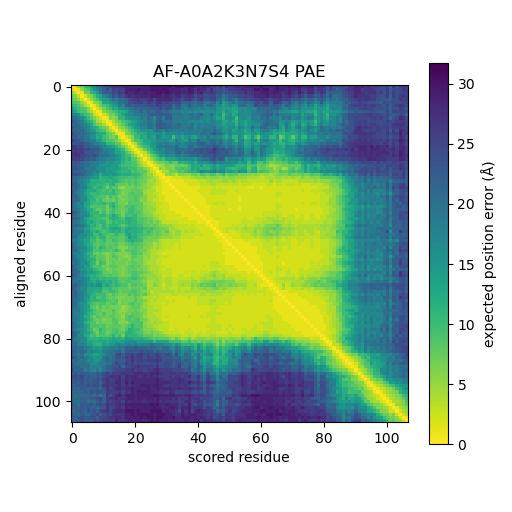? -11.240 -0.002 19.794 1.00 60.66 87 LEU A N 1
ATOM 675 C CA . LEU A 1 87 ? -11.989 -0.026 21.050 1.00 60.66 87 LEU A CA 1
ATOM 676 C C . LEU A 1 87 ? -11.962 -1.457 21.599 1.00 60.66 87 LEU A C 1
ATOM 678 O O . LEU A 1 87 ? -12.625 -2.353 21.081 1.00 60.66 87 LEU A O 1
ATOM 682 N N . PHE A 1 88 ? -11.136 -1.678 22.617 1.00 61.00 88 PHE A N 1
ATOM 683 C CA . PHE A 1 88 ? -11.075 -2.942 23.330 1.00 61.00 88 PHE A CA 1
ATOM 684 C C . PHE A 1 88 ? -12.157 -2.936 24.412 1.00 61.00 88 PHE A C 1
ATOM 686 O O . PHE A 1 88 ? -12.081 -2.153 25.356 1.00 61.00 88 PHE A O 1
ATOM 693 N N . PHE A 1 89 ? -13.167 -3.796 24.268 1.00 62.44 89 PHE A N 1
ATOM 694 C CA . PHE A 1 89 ? -14.210 -3.999 25.275 1.00 62.44 89 PHE A CA 1
ATOM 695 C C . PHE A 1 89 ? -13.914 -5.287 26.063 1.00 62.44 89 PHE A C 1
ATOM 697 O O . PHE A 1 89 ? -14.284 -6.375 25.614 1.00 62.44 89 PHE A O 1
ATOM 704 N N . PRO A 1 90 ? -13.213 -5.217 27.211 1.00 69.62 90 PRO A N 1
ATOM 705 C CA . PRO A 1 90 ? -12.994 -6.391 28.046 1.00 69.62 90 PRO A CA 1
ATOM 706 C C . PRO A 1 90 ? -14.321 -6.886 28.633 1.00 69.62 90 PRO A C 1
ATOM 708 O O . PRO A 1 90 ? -15.194 -6.102 28.991 1.00 69.62 90 PRO A O 1
ATOM 711 N N . ARG A 1 91 ? -14.457 -8.206 28.803 1.00 70.81 91 ARG A N 1
ATOM 712 C CA . ARG A 1 91 ? -15.680 -8.863 29.311 1.00 70.81 91 ARG A CA 1
ATOM 713 C C . ARG A 1 91 ? -16.116 -8.394 30.714 1.00 70.81 91 ARG A C 1
ATOM 715 O O . ARG A 1 91 ? -17.243 -8.668 31.108 1.00 70.81 91 ARG A O 1
ATOM 722 N N . SER A 1 92 ? -15.244 -7.707 31.458 1.00 70.06 92 SER A N 1
ATOM 723 C CA . SER A 1 92 ? -15.496 -7.192 32.811 1.00 70.06 92 SER A CA 1
ATOM 724 C C . SER A 1 92 ? -15.408 -5.662 32.933 1.00 70.06 92 SER A C 1
ATOM 726 O O . SER A 1 92 ? -15.087 -5.170 34.015 1.00 70.06 92 SER A O 1
ATOM 728 N N . SER A 1 93 ? -15.625 -4.885 31.866 1.00 63.38 93 SER A N 1
ATOM 729 C CA . SER A 1 93 ? -15.763 -3.430 32.022 1.00 63.38 93 SER A CA 1
ATOM 730 C C . SER A 1 93 ? -17.192 -3.048 32.403 1.00 63.38 93 SER A C 1
ATOM 732 O O . SER A 1 93 ? -18.162 -3.507 31.800 1.00 63.38 93 SER A O 1
ATOM 734 N N . SER A 1 94 ? -17.332 -2.141 33.370 1.00 65.25 94 SER A N 1
ATOM 735 C CA . SER A 1 94 ? -18.531 -1.315 33.477 1.00 65.25 94 SER A CA 1
ATOM 736 C C . SER A 1 94 ? -18.581 -0.427 32.229 1.00 65.25 94 SER A C 1
ATOM 738 O O . SER A 1 94 ? -17.855 0.557 32.114 1.00 65.25 94 SER A O 1
ATOM 740 N N . LEU A 1 95 ? -19.375 -0.825 31.235 1.00 58.69 95 LEU A N 1
ATOM 741 C CA . LEU A 1 95 ? -19.634 -0.030 30.035 1.00 58.69 95 LEU A CA 1
ATOM 742 C C . LEU A 1 95 ? -20.302 1.292 30.447 1.00 58.69 95 LEU A C 1
ATOM 744 O O . LEU A 1 95 ? -21.518 1.365 30.596 1.00 58.69 95 L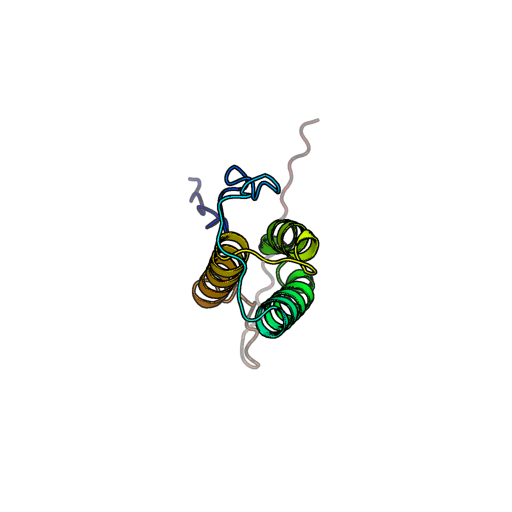EU A O 1
ATOM 748 N N . GLN A 1 96 ? -19.507 2.339 30.663 1.00 59.94 96 GLN A N 1
ATOM 749 C CA . GLN A 1 96 ? -20.011 3.703 30.781 1.00 59.94 96 GLN A CA 1
ATOM 750 C C . GLN A 1 96 ? -20.131 4.274 29.369 1.00 59.94 96 GLN A C 1
ATOM 752 O O . GLN A 1 96 ? -19.139 4.642 28.741 1.00 59.94 96 GLN A O 1
ATOM 757 N N . LEU A 1 97 ? -21.355 4.280 28.843 1.00 54.50 97 LEU A N 1
ATOM 758 C CA . LEU A 1 97 ? -21.674 4.895 27.561 1.00 54.50 97 LEU A CA 1
ATOM 759 C C . LEU A 1 97 ? -21.593 6.419 27.720 1.00 54.50 97 LEU A C 1
ATOM 761 O O . LEU A 1 97 ? -22.525 7.045 28.218 1.00 54.50 97 LEU A O 1
ATOM 765 N N . LEU A 1 98 ? -20.470 7.012 27.320 1.00 56.69 98 LEU A N 1
ATOM 766 C CA . LEU A 1 98 ? -20.309 8.462 27.268 1.00 56.69 98 LEU A CA 1
ATOM 767 C C . LEU A 1 98 ? -20.651 8.938 25.850 1.00 56.69 98 LEU A C 1
ATOM 769 O O . LEU A 1 98 ? -19.890 8.716 24.909 1.00 56.69 98 LEU A O 1
ATOM 773 N N . GLY A 1 99 ? -21.833 9.534 25.691 1.00 60.22 99 GLY A N 1
ATOM 774 C CA . GLY A 1 99 ? -22.264 10.138 24.433 1.00 60.22 99 GLY A CA 1
ATOM 775 C C . GLY A 1 99 ? -21.647 11.524 24.267 1.00 60.22 99 GLY A C 1
ATOM 776 O O . GLY A 1 99 ? -21.836 12.385 25.122 1.00 60.22 99 GLY A O 1
ATOM 777 N N . PHE A 1 100 ? -20.924 11.743 23.171 1.00 65.12 100 PHE A N 1
ATOM 778 C CA . PHE A 1 100 ? -20.495 13.075 22.754 1.00 65.12 100 PHE A CA 1
ATOM 779 C C . PHE A 1 100 ? -21.366 13.518 21.582 1.00 65.12 100 PHE A C 1
ATOM 781 O O . PHE A 1 100 ? -21.350 12.886 20.526 1.00 65.12 100 PHE A O 1
ATOM 788 N N . THR A 1 101 ? -22.117 14.598 21.771 1.00 68.69 101 THR A N 1
ATOM 789 C CA . THR A 1 101 ? -22.868 15.261 20.702 1.00 68.69 101 THR A CA 1
ATOM 790 C C . THR A 1 101 ? -22.027 16.431 20.206 1.00 68.69 101 THR A C 1
ATOM 792 O O . THR A 1 101 ? -21.685 17.313 20.991 1.00 68.69 101 THR A O 1
ATOM 795 N N . TYR A 1 102 ? -21.659 16.431 18.926 1.00 61.72 102 TYR A N 1
ATOM 796 C CA . TYR A 1 102 ? -21.098 17.613 18.275 1.00 61.72 102 TYR A CA 1
ATOM 797 C C . TYR A 1 102 ? -22.257 18.382 17.653 1.00 61.72 102 TYR A C 1
ATOM 799 O O . TYR A 1 102 ? -22.779 17.978 16.617 1.00 61.72 102 TYR A O 1
ATOM 807 N N . ASP A 1 103 ? -22.683 19.440 18.333 1.00 60.03 103 ASP A N 1
ATOM 808 C CA . ASP A 1 103 ? -23.609 20.420 17.783 1.00 60.03 103 ASP A CA 1
ATOM 809 C C . ASP A 1 103 ? -22.781 21.544 17.154 1.00 60.03 103 ASP A C 1
ATOM 811 O O . ASP A 1 103 ? -22.130 22.316 17.858 1.00 60.03 103 ASP A O 1
ATOM 815 N N . ASP A 1 104 ? -22.732 21.569 15.825 1.00 66.06 104 ASP A N 1
ATOM 816 C CA . ASP A 1 104 ? -22.308 22.741 15.058 1.00 66.06 104 ASP A CA 1
ATOM 817 C C . ASP A 1 104 ? -23.340 22.978 13.959 1.00 66.06 104 ASP A C 1
ATOM 819 O O . ASP A 1 104 ? -23.138 22.664 12.787 1.00 66.06 104 ASP A O 1
ATOM 823 N N . TRP A 1 105 ? -24.508 23.456 14.373 1.00 58.66 105 TRP A N 1
ATOM 824 C CA . TRP A 1 105 ? -25.462 24.093 13.479 1.00 58.66 105 TRP A CA 1
ATOM 825 C C . TRP A 1 105 ? -25.593 25.549 13.914 1.00 58.66 105 TRP A C 1
ATOM 827 O O . TRP A 1 105 ? -26.462 25.919 14.701 1.00 58.66 105 TRP A O 1
ATOM 837 N N . GLY A 1 106 ? -24.672 26.375 13.413 1.00 60.94 106 GLY A N 1
ATOM 838 C CA . GLY A 1 106 ? -24.878 27.817 13.334 1.00 60.94 106 GLY A CA 1
ATOM 839 C C . GLY A 1 106 ? -26.120 28.094 12.486 1.00 60.94 106 GLY A C 1
ATOM 840 O O . GLY A 1 106 ? -26.176 27.678 11.328 1.00 60.94 106 GLY A O 1
ATOM 841 N N . GLY A 1 107 ? -27.125 28.711 13.111 1.00 46.84 107 GLY A N 1
ATOM 842 C CA . GLY A 1 107 ? -28.367 29.147 12.466 1.00 46.84 107 GLY A CA 1
ATOM 843 C C . GLY A 1 107 ? -28.211 30.360 11.560 1.00 46.84 107 GLY A C 1
ATOM 844 O O . GLY A 1 107 ? -27.107 30.950 11.510 1.00 46.84 107 GLY A O 1
#

Sequence (107 aa):
GTLGCKRSIPMDPSNRLHNDDDESEPHGNITEYRALVGKLLYLTSTKPDIAFLVQQLSQFLDAPTSIHFKAAQKVLRYLKVNPGTSLFFPRSSSLQLLGFTYDDWGG

Solvent-accessible surface area (backbone atoms only — not comparable to full-atom values): 7137 Å² total; per-residue (Å²): 130,89,80,79,76,75,75,81,65,69,62,68,84,82,68,69,84,64,87,80,54,82,84,48,60,69,43,94,56,53,67,60,52,45,55,50,52,54,54,49,53,64,44,26,78,84,39,62,87,49,35,68,61,47,59,57,55,61,73,39,58,88,74,38,30,49,66,55,51,53,50,56,52,42,47,52,51,40,48,67,78,52,76,62,90,71,90,80,82,61,99,83,59,85,83,76,85,78,87,82,82,88,84,84,76,84,127